Protein AF-A0A923ZJ71-F1 (afdb_monomer_lite)

Secondary structure (DSSP, 8-state):
-B-TTS-B-EEEEEE-TT--EEEEEE-HHHHHHS---SSSEEEEEEEEEEETTEEEEEEEEEEEEE----TTTT-

pLDDT: mean 89.75, std 10.5, range [55.34, 97.94]

Sequence (75 aa):
MTTVRNERMSFGTFLDVNLDWIDTVHFPESLRNYPLKGRGFYKVTGKVVSDFGVYNIEVHKMYKAGYKERKYANL

Radius of gyration: 14.3 Å; chains: 1; bounding box: 38×32×34 Å

Structure (mmCIF, N/CA/C/O backbone):
data_AF-A0A923ZJ71-F1
#
_entry.id   AF-A0A923ZJ71-F1
#
loop_
_atom_site.group_PDB
_atom_site.id
_atom_site.type_symbol
_atom_site.label_atom_id
_atom_site.label_alt_id
_atom_site.label_comp_id
_atom_site.label_asym_id
_atom_site.label_entity_id
_atom_site.label_seq_id
_atom_site.pdbx_PDB_ins_code
_atom_site.Cartn_x
_atom_site.Cartn_y
_atom_site.Cartn_z
_atom_site.occupancy
_atom_site.B_iso_or_equiv
_atom_site.auth_seq_id
_atom_site.auth_comp_id
_atom_site.auth_asym_id
_atom_site.auth_atom_id
_atom_site.pdbx_PDB_model_num
ATOM 1 N N . MET A 1 1 ? 0.949 2.266 12.874 1.00 86.50 1 MET A N 1
ATOM 2 C CA . MET A 1 1 ? 0.146 3.222 13.667 1.00 86.50 1 MET A CA 1
ATOM 3 C C . MET A 1 1 ? -1.127 2.524 14.136 1.00 86.50 1 MET A C 1
ATOM 5 O O . MET A 1 1 ? -1.344 1.374 13.748 1.00 86.50 1 MET A O 1
ATOM 9 N N . THR A 1 2 ? -1.965 3.193 14.918 1.00 93.50 2 THR A N 1
ATOM 10 C CA . THR A 1 2 ? -3.285 2.684 15.301 1.00 93.50 2 THR A CA 1
ATOM 11 C C . THR A 1 2 ? -4.387 3.674 14.941 1.00 93.50 2 THR A C 1
ATOM 13 O O . THR A 1 2 ? -4.146 4.874 14.841 1.00 93.50 2 THR A O 1
ATOM 16 N N . THR A 1 3 ? -5.591 3.158 14.704 1.00 92.25 3 THR A N 1
ATOM 17 C CA . THR A 1 3 ? -6.806 3.966 14.565 1.00 92.25 3 THR A CA 1
ATOM 18 C C . THR A 1 3 ? -7.239 4.520 15.925 1.00 92.25 3 THR A C 1
ATOM 20 O O . THR A 1 3 ? -6.755 4.083 16.971 1.00 92.25 3 THR A O 1
ATOM 23 N N . VAL A 1 4 ? -8.242 5.404 15.936 1.00 93.69 4 VAL A N 1
ATOM 24 C CA . VAL A 1 4 ? -8.900 5.877 17.173 1.00 93.69 4 VAL A CA 1
ATOM 25 C C . VAL A 1 4 ? -9.501 4.742 18.015 1.00 93.69 4 VAL A C 1
ATOM 27 O O . VAL A 1 4 ? -9.709 4.904 19.211 1.00 93.69 4 VAL A O 1
ATOM 30 N N . ARG A 1 5 ? -9.749 3.574 17.405 1.00 94.69 5 ARG A N 1
ATOM 31 C CA . ARG A 1 5 ? -10.216 2.348 18.075 1.00 94.69 5 ARG A CA 1
ATOM 32 C C . ARG A 1 5 ? -9.070 1.437 18.532 1.00 94.69 5 ARG A C 1
ATOM 34 O O . ARG A 1 5 ? -9.301 0.285 18.877 1.00 94.69 5 ARG A O 1
ATOM 41 N N . ASN A 1 6 ? -7.837 1.940 18.517 1.00 94.44 6 ASN A N 1
ATOM 42 C CA . ASN A 1 6 ? -6.615 1.222 18.869 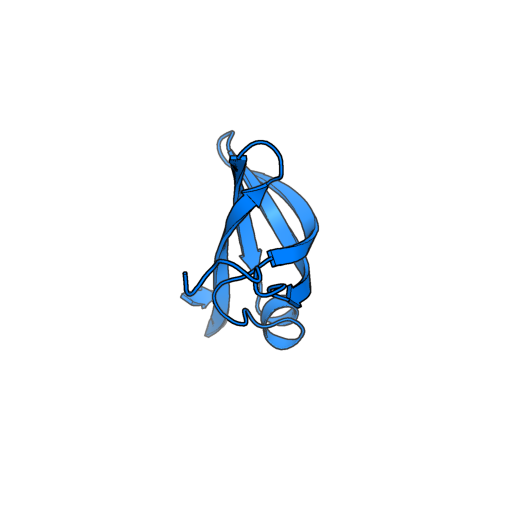1.00 94.44 6 ASN A CA 1
ATOM 43 C C . ASN A 1 6 ? -6.318 -0.016 17.996 1.00 94.44 6 ASN A C 1
ATOM 45 O O . ASN A 1 6 ? -5.638 -0.952 18.417 1.00 94.44 6 ASN A O 1
ATOM 49 N N . GLU A 1 7 ? -6.802 -0.031 16.753 1.00 96.88 7 GLU A N 1
ATOM 50 C CA . GLU A 1 7 ? -6.541 -1.123 15.817 1.00 96.88 7 GLU A CA 1
ATOM 51 C C . GLU A 1 7 ? -5.365 -0.785 14.901 1.00 96.88 7 GLU A C 1
ATOM 53 O O . GLU A 1 7 ? -5.242 0.344 14.429 1.00 96.88 7 GLU A O 1
ATOM 58 N N . ARG A 1 8 ? -4.501 -1.762 14.606 1.00 96.50 8 ARG A N 1
ATOM 59 C CA . ARG A 1 8 ? -3.338 -1.541 13.735 1.00 96.50 8 ARG A CA 1
ATOM 60 C C . ARG A 1 8 ? -3.763 -1.138 12.326 1.00 96.50 8 ARG A C 1
ATOM 62 O O . ARG A 1 8 ? -4.542 -1.838 11.694 1.00 96.50 8 ARG A O 1
ATOM 69 N N . MET A 1 9 ? -3.147 -0.080 11.815 1.00 96.88 9 MET A N 1
ATOM 70 C CA . MET A 1 9 ? -3.207 0.310 10.408 1.00 96.88 9 MET A CA 1
ATOM 71 C C . MET A 1 9 ? -1.799 0.676 9.910 1.00 96.88 9 MET A C 1
ATOM 73 O O . MET A 1 9 ? -0.866 0.874 10.708 1.00 96.88 9 MET A O 1
ATOM 77 N N . SER A 1 10 ? -1.628 0.744 8.592 1.00 95.56 10 SER A N 1
ATOM 78 C CA . SER A 1 10 ? -0.340 1.038 7.957 1.00 95.56 10 SER A CA 1
ATOM 79 C C . SER A 1 10 ? -0.494 1.998 6.781 1.00 95.56 10 SER A C 1
ATOM 81 O O . SER A 1 10 ? -1.537 2.009 6.133 1.00 95.56 10 SER A O 1
ATOM 83 N N . PHE A 1 11 ? 0.550 2.779 6.520 1.00 94.56 11 PHE A N 1
ATOM 84 C CA . PHE A 1 11 ? 0.705 3.551 5.292 1.00 94.56 11 PHE A CA 1
ATOM 85 C C . PHE A 1 11 ? 1.797 2.891 4.459 1.00 94.56 11 PHE A C 1
ATOM 87 O O . PHE A 1 11 ? 2.794 2.415 5.011 1.00 94.56 11 PHE A O 1
ATOM 94 N N . GLY A 1 12 ? 1.603 2.854 3.149 1.00 93.31 12 GLY A N 1
ATOM 95 C CA . GLY A 1 12 ? 2.601 2.373 2.205 1.00 93.31 12 GLY A CA 1
ATOM 96 C C . GLY A 1 12 ? 2.790 3.374 1.080 1.00 93.31 12 GLY A C 1
ATOM 97 O O . GLY A 1 12 ? 1.810 3.918 0.582 1.00 93.31 12 GLY A O 1
ATOM 98 N N . THR A 1 13 ? 4.036 3.555 0.662 1.00 93.75 13 THR A N 1
ATOM 99 C CA . THR A 1 13 ? 4.405 4.400 -0.474 1.00 93.75 13 THR A CA 1
ATOM 100 C C . THR A 1 13 ? 5.039 3.508 -1.532 1.00 93.75 13 THR A C 1
ATOM 102 O O . THR A 1 13 ? 6.008 2.791 -1.260 1.00 93.75 13 THR A O 1
ATOM 105 N N . PHE A 1 14 ? 4.454 3.510 -2.724 1.00 93.38 14 PHE A N 1
ATOM 106 C CA . PHE A 1 14 ? 4.827 2.656 -3.845 1.00 93.38 14 PHE A CA 1
ATOM 107 C C . PHE A 1 14 ? 5.185 3.499 -5.065 1.00 93.38 14 PHE A C 1
ATOM 109 O O . PHE A 1 14 ? 4.792 4.656 -5.169 1.00 93.38 14 PHE A O 1
ATOM 116 N N . LEU A 1 15 ? 5.918 2.884 -5.989 1.00 93.94 15 LEU A N 1
ATOM 117 C CA . LEU A 1 15 ? 6.130 3.407 -7.332 1.00 93.94 15 LEU A CA 1
ATOM 118 C C . LEU A 1 15 ? 5.322 2.569 -8.313 1.00 93.94 15 LEU A C 1
ATOM 120 O O . LEU A 1 15 ? 5.288 1.336 -8.199 1.00 93.94 15 LEU A O 1
ATOM 124 N N . ASP A 1 16 ? 4.687 3.238 -9.264 1.00 90.94 16 ASP A N 1
ATOM 125 C CA . ASP A 1 16 ? 4.009 2.582 -10.371 1.00 90.94 16 ASP A CA 1
ATOM 126 C C . ASP A 1 16 ? 4.965 2.303 -11.550 1.00 90.94 16 ASP A C 1
ATOM 128 O O . ASP A 1 16 ? 6.191 2.396 -11.437 1.00 90.94 16 ASP A O 1
ATOM 132 N N . VAL A 1 17 ? 4.403 1.907 -12.694 1.00 89.56 17 VAL A N 1
ATOM 133 C CA . VAL A 1 17 ? 5.175 1.613 -13.912 1.00 89.56 17 VAL A CA 1
ATOM 134 C C . VAL A 1 17 ? 5.792 2.854 -14.563 1.00 89.56 17 VAL A C 1
ATOM 136 O O . VAL A 1 17 ? 6.753 2.711 -15.317 1.00 89.56 17 VAL A O 1
ATOM 139 N N . ASN A 1 18 ? 5.266 4.043 -14.269 1.00 94.38 18 ASN A N 1
ATOM 140 C CA . ASN A 1 18 ? 5.756 5.331 -14.751 1.00 94.38 18 ASN A CA 1
ATOM 141 C C . ASN A 1 18 ? 6.721 5.997 -13.759 1.00 94.38 18 ASN A C 1
ATOM 143 O O . ASN A 1 18 ? 7.256 7.059 -14.062 1.00 94.38 18 ASN A O 1
ATOM 147 N N . LEU A 1 19 ? 6.999 5.345 -12.621 1.00 91.94 19 LEU A N 1
ATOM 148 C CA . LEU A 1 19 ? 7.771 5.886 -11.497 1.00 91.94 19 LEU A CA 1
ATOM 149 C C . LEU A 1 19 ? 7.064 7.039 -10.774 1.00 91.94 19 LEU A C 1
ATOM 151 O O . LEU A 1 19 ? 7.714 7.812 -10.068 1.00 91.94 19 LEU A O 1
ATOM 155 N N . ASP A 1 20 ? 5.740 7.110 -10.893 1.00 92.12 20 ASP A N 1
ATOM 156 C CA . ASP A 1 20 ? 4.929 8.023 -10.107 1.00 92.12 20 ASP A CA 1
ATOM 157 C C . ASP A 1 20 ? 4.700 7.444 -8.708 1.00 92.12 20 ASP A C 1
AT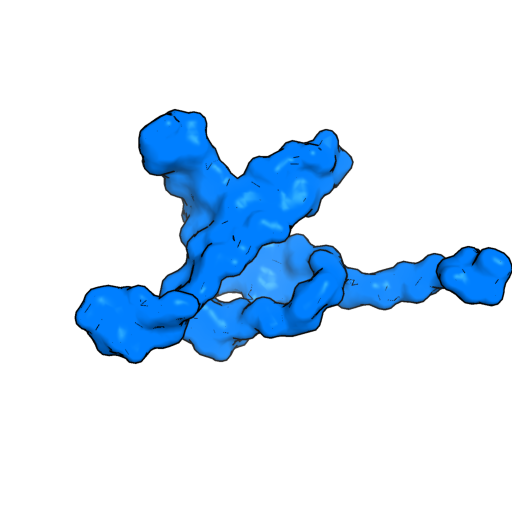OM 159 O O . ASP A 1 20 ? 4.510 6.234 -8.515 1.00 92.12 20 ASP A O 1
ATOM 163 N N . TRP A 1 21 ? 4.733 8.325 -7.710 1.00 91.88 21 TRP A N 1
ATOM 164 C CA . TRP A 1 21 ? 4.481 7.955 -6.324 1.00 91.88 21 TRP A CA 1
ATOM 165 C C . TRP A 1 21 ? 2.995 7.696 -6.097 1.00 91.88 21 TRP A C 1
ATOM 167 O O . TRP A 1 21 ? 2.144 8.513 -6.442 1.00 91.88 21 TRP A O 1
ATOM 177 N N . ILE A 1 22 ? 2.696 6.566 -5.461 1.00 93.06 22 ILE A N 1
ATOM 178 C CA . ILE A 1 22 ? 1.349 6.201 -5.036 1.00 93.06 22 ILE A CA 1
ATOM 179 C C . ILE A 1 22 ? 1.369 5.899 -3.546 1.00 93.06 22 ILE A C 1
ATOM 181 O O . ILE A 1 22 ? 1.999 4.935 -3.098 1.00 93.06 22 ILE A O 1
ATOM 185 N N . ASP A 1 23 ? 0.606 6.683 -2.794 1.00 94.69 23 ASP A N 1
ATOM 186 C CA . ASP A 1 23 ? 0.370 6.428 -1.383 1.00 94.69 23 ASP A CA 1
ATOM 187 C C . ASP A 1 23 ? -0.841 5.521 -1.171 1.00 94.69 23 ASP A C 1
ATOM 189 O O . ASP A 1 23 ? -1.832 5.523 -1.907 1.00 94.69 23 ASP A O 1
ATOM 193 N N . THR A 1 24 ? -0.753 4.702 -0.132 1.00 95.94 24 THR A N 1
ATOM 194 C CA . THR A 1 24 ? -1.742 3.681 0.195 1.00 95.94 24 THR A CA 1
ATOM 195 C C . THR A 1 24 ? -2.027 3.672 1.688 1.00 95.94 24 THR A C 1
ATOM 197 O O . THR A 1 24 ? -1.130 3.839 2.519 1.00 95.94 24 THR A O 1
ATOM 200 N N . VAL A 1 25 ? -3.290 3.440 2.033 1.00 96.00 25 VAL A N 1
ATOM 201 C CA . VAL A 1 25 ? -3.762 3.320 3.412 1.00 96.00 25 VAL A CA 1
ATOM 202 C C . VAL A 1 25 ? -4.303 1.912 3.619 1.00 96.00 25 VAL A C 1
ATOM 204 O O . VAL A 1 25 ? -5.211 1.462 2.919 1.00 96.00 25 VAL A O 1
ATOM 207 N N . HIS A 1 26 ? -3.753 1.209 4.604 1.00 96.94 26 HIS A N 1
ATOM 208 C CA . HIS A 1 26 ? -4.158 -0.137 4.992 1.00 96.94 26 HIS A CA 1
ATOM 209 C C . HIS A 1 26 ? -4.901 -0.086 6.323 1.00 96.94 26 HIS A C 1
ATOM 211 O O . HIS A 1 26 ? -4.285 -0.162 7.392 1.00 96.94 26 HIS A O 1
ATOM 217 N N . PHE A 1 27 ? -6.227 0.031 6.258 1.00 96.81 27 PHE A N 1
ATOM 218 C CA . PHE A 1 27 ? -7.094 -0.051 7.432 1.00 96.81 27 PHE A CA 1
ATOM 219 C C . PHE A 1 27 ? -7.045 -1.438 8.089 1.00 96.81 27 PHE A C 1
ATOM 221 O O . PHE A 1 27 ? -6.654 -2.407 7.435 1.00 96.81 27 PHE A O 1
ATOM 228 N N . PRO A 1 28 ? -7.452 -1.565 9.366 1.00 97.38 28 PRO A N 1
ATOM 229 C CA . PRO A 1 28 ? -7.222 -2.775 10.148 1.00 97.38 28 PRO A CA 1
ATOM 230 C C . PRO A 1 28 ? -7.697 -4.075 9.506 1.00 97.38 28 PRO A C 1
ATOM 232 O O . PRO A 1 28 ? -6.967 -5.061 9.521 1.00 97.38 28 PRO A O 1
ATOM 235 N N . GLU A 1 29 ? -8.887 -4.091 8.909 1.00 96.50 29 GLU A N 1
ATOM 236 C CA . GLU A 1 29 ? -9.411 -5.286 8.246 1.00 96.50 29 GLU A CA 1
ATOM 237 C C . GLU A 1 29 ? -8.548 -5.701 7.048 1.00 96.50 29 GLU A C 1
ATOM 239 O O . GLU A 1 29 ? -8.099 -6.845 6.963 1.00 96.50 29 GLU A O 1
ATOM 244 N N . SER A 1 30 ? -8.244 -4.748 6.167 1.00 97.06 30 SER A N 1
ATOM 245 C CA . SER A 1 30 ? -7.371 -4.960 5.012 1.00 97.06 30 SER A CA 1
ATOM 246 C C . SER A 1 30 ? -5.970 -5.394 5.435 1.00 97.06 30 SER A C 1
ATOM 248 O O . SER A 1 30 ? -5.447 -6.377 4.920 1.00 97.06 30 SER A O 1
ATOM 250 N N . LEU A 1 31 ? -5.385 -4.728 6.434 1.00 96.50 31 LEU A N 1
ATOM 251 C CA . LEU A 1 31 ? -4.044 -5.032 6.925 1.00 96.50 31 LEU A CA 1
ATOM 252 C C . LEU A 1 31 ? -3.957 -6.417 7.579 1.00 96.50 31 LEU A C 1
ATOM 254 O O . LEU A 1 31 ? -2.944 -7.095 7.422 1.00 96.50 31 LEU A O 1
ATOM 258 N N . ARG A 1 32 ? -5.000 -6.845 8.304 1.00 96.12 32 ARG A N 1
ATOM 259 C CA . ARG A 1 32 ? -5.070 -8.191 8.897 1.00 96.12 32 ARG A CA 1
ATOM 260 C C . ARG A 1 32 ? -5.113 -9.276 7.824 1.00 96.12 32 ARG A C 1
ATOM 262 O O . ARG A 1 32 ? -4.397 -10.265 7.942 1.00 96.12 32 ARG A O 1
ATOM 269 N N . ASN A 1 33 ? -5.921 -9.078 6.784 1.00 96.88 33 ASN A N 1
ATOM 270 C CA . ASN A 1 33 ? -6.089 -10.055 5.706 1.00 96.88 33 ASN A CA 1
ATOM 271 C C . ASN A 1 33 ? -4.914 -10.049 4.711 1.00 96.88 33 ASN A C 1
ATOM 273 O O . ASN A 1 33 ? -4.544 -11.088 4.165 1.00 96.88 33 ASN A O 1
ATOM 277 N N . TYR A 1 34 ? -4.306 -8.882 4.492 1.00 96.12 34 TYR A N 1
ATOM 278 C CA . TYR A 1 34 ? -3.267 -8.643 3.493 1.00 96.12 34 TYR A CA 1
ATOM 279 C C . TYR A 1 34 ? -2.100 -7.839 4.090 1.00 96.12 34 TYR A C 1
ATOM 281 O O . TYR A 1 34 ? -1.878 -6.683 3.718 1.00 96.12 34 TYR A O 1
ATOM 289 N N . PRO A 1 35 ? -1.329 -8.426 5.023 1.00 93.56 35 PRO A N 1
ATOM 290 C CA . PRO A 1 35 ? -0.225 -7.725 5.664 1.00 93.56 35 PRO A CA 1
ATOM 291 C C . PRO A 1 35 ? 0.891 -7.388 4.668 1.00 93.56 35 PRO A C 1
ATOM 293 O O . PRO A 1 35 ? 1.174 -8.148 3.736 1.00 93.56 35 PRO A O 1
ATOM 296 N N . LEU A 1 36 ? 1.576 -6.266 4.898 1.00 90.25 36 LEU A N 1
ATOM 297 C CA . LEU A 1 36 ? 2.789 -5.892 4.165 1.00 90.25 36 LEU A CA 1
ATOM 298 C C . LEU A 1 36 ? 3.904 -6.918 4.430 1.00 90.25 36 LEU A C 1
ATOM 300 O O . LEU A 1 36 ? 4.221 -7.224 5.578 1.00 90.25 36 LEU A O 1
ATOM 304 N N . LYS A 1 37 ? 4.532 -7.434 3.366 1.00 90.88 37 LYS A N 1
ATOM 305 C CA . LYS A 1 37 ? 5.564 -8.493 3.417 1.00 90.88 37 LYS A CA 1
ATOM 306 C C . LYS A 1 37 ? 6.953 -7.973 3.006 1.00 90.88 37 LYS A C 1
ATOM 308 O O . LYS A 1 37 ? 7.703 -8.657 2.298 1.00 90.88 37 LYS A O 1
ATOM 313 N N . GLY A 1 38 ? 7.276 -6.738 3.397 1.00 87.38 38 GLY A N 1
ATOM 314 C CA . GLY A 1 38 ? 8.548 -6.065 3.100 1.00 87.38 38 GLY A CA 1
ATOM 315 C C . GLY A 1 38 ? 8.700 -5.611 1.643 1.00 87.38 38 GLY A C 1
ATOM 316 O O . GLY A 1 38 ? 7.717 -5.464 0.921 1.00 87.38 38 GLY A O 1
ATOM 317 N N . ARG A 1 39 ? 9.940 -5.398 1.190 1.00 86.25 39 ARG A N 1
ATOM 318 C CA . ARG A 1 39 ? 10.236 -4.906 -0.170 1.00 86.25 39 ARG A CA 1
ATOM 319 C C . ARG A 1 39 ? 9.793 -5.900 -1.252 1.00 86.25 39 ARG A C 1
ATOM 321 O O . ARG A 1 39 ? 9.879 -7.120 -1.065 1.00 86.25 39 ARG A O 1
ATOM 328 N N . GLY A 1 40 ? 9.337 -5.378 -2.386 1.00 89.25 40 GLY A N 1
ATOM 329 C CA . GLY A 1 40 ? 8.978 -6.156 -3.571 1.00 89.25 40 GLY A CA 1
ATOM 330 C C . GLY A 1 40 ? 7.846 -5.519 -4.368 1.00 89.25 40 GLY A C 1
ATOM 331 O O . GLY A 1 40 ? 7.388 -4.429 -4.042 1.00 89.25 40 GLY A O 1
ATOM 332 N N . PHE A 1 41 ? 7.388 -6.231 -5.394 1.00 91.00 41 PHE A N 1
ATOM 333 C CA . PHE A 1 41 ? 6.258 -5.810 -6.212 1.00 91.00 41 PHE A CA 1
ATOM 334 C C . PHE A 1 41 ? 4.947 -6.306 -5.616 1.00 91.00 41 PHE A C 1
ATOM 336 O O . PHE A 1 41 ? 4.841 -7.459 -5.179 1.00 91.00 41 PHE A O 1
ATOM 343 N N . TYR A 1 42 ? 3.947 -5.435 -5.625 1.00 93.69 42 TYR A N 1
ATOM 344 C 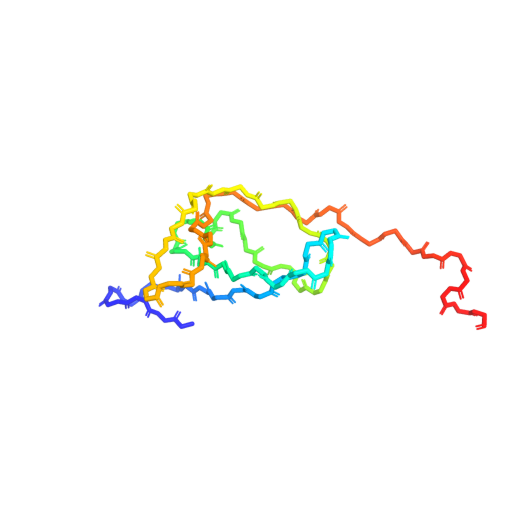CA . TYR A 1 42 ? 2.632 -5.708 -5.072 1.00 93.69 42 TYR A CA 1
ATOM 345 C C . TYR A 1 42 ? 1.556 -5.416 -6.102 1.00 93.69 42 TYR A C 1
ATOM 347 O O . TYR A 1 42 ? 1.602 -4.417 -6.812 1.00 93.69 42 TYR A O 1
ATOM 355 N N . LYS A 1 43 ? 0.557 -6.292 -6.146 1.00 94.94 43 LYS A N 1
ATOM 356 C CA . LYS A 1 43 ? -0.719 -6.016 -6.787 1.00 94.94 43 LYS A CA 1
ATOM 357 C C . LYS A 1 43 ? -1.647 -5.448 -5.724 1.00 94.94 43 LYS A C 1
ATOM 359 O O . LYS A 1 43 ? -2.029 -6.171 -4.803 1.00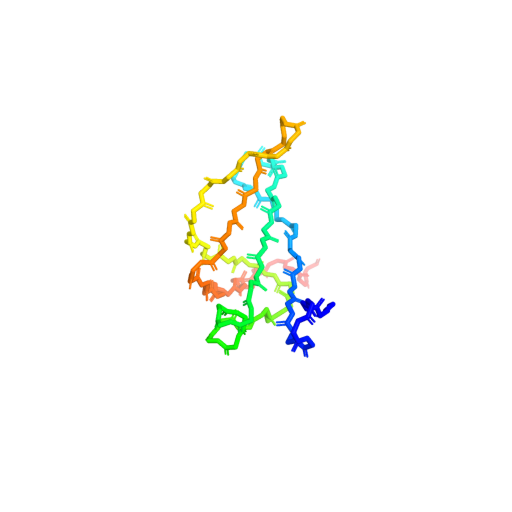 94.94 43 LYS A O 1
ATOM 364 N N . VAL A 1 44 ? -1.974 -4.168 -5.852 1.00 95.69 44 VAL A N 1
ATOM 365 C CA . VAL A 1 44 ? -2.851 -3.435 -4.933 1.00 95.69 44 VAL A CA 1
ATOM 366 C C . VAL A 1 44 ? -4.214 -3.248 -5.596 1.00 95.69 44 VAL A C 1
ATOM 368 O O . VAL A 1 44 ? -4.313 -2.991 -6.793 1.00 95.69 44 VAL A O 1
ATOM 371 N N . THR A 1 45 ? -5.289 -3.429 -4.837 1.00 97.00 45 THR A N 1
ATOM 372 C CA . THR A 1 45 ? -6.659 -3.157 -5.280 1.00 97.00 45 THR A CA 1
ATOM 373 C C . THR A 1 45 ? -7.394 -2.452 -4.158 1.00 97.00 45 THR A C 1
ATOM 375 O O . THR A 1 45 ? -7.386 -2.911 -3.014 1.00 97.00 45 THR A O 1
ATOM 378 N N . GLY A 1 46 ? -8.035 -1.337 -4.478 1.00 97.12 46 GLY A N 1
ATOM 379 C CA . GLY A 1 46 ? -8.647 -0.477 -3.482 1.00 97.12 46 GLY A CA 1
ATOM 380 C C . GLY A 1 46 ? -9.432 0.659 -4.112 1.00 97.12 46 GLY A C 1
ATOM 381 O O . GLY A 1 46 ? -9.539 0.747 -5.337 1.00 97.12 46 GLY A O 1
ATOM 382 N N . LYS A 1 47 ? -9.983 1.512 -3.257 1.00 97.31 47 LYS A N 1
ATOM 383 C CA . LYS A 1 47 ? -10.678 2.731 -3.661 1.00 97.31 47 LYS A CA 1
ATOM 384 C C . LYS A 1 47 ? -9.662 3.862 -3.804 1.00 97.31 47 LYS A C 1
ATOM 386 O O . LYS A 1 47 ? -8.886 4.100 -2.884 1.00 97.31 47 LYS A O 1
ATOM 391 N N . VAL A 1 48 ? -9.682 4.559 -4.938 1.00 96.06 48 VAL A N 1
ATOM 392 C CA . VAL A 1 48 ? -8.928 5.809 -5.098 1.00 96.06 48 VAL A CA 1
ATOM 393 C C . VAL A 1 48 ? -9.679 6.910 -4.361 1.00 96.06 48 VAL A C 1
ATOM 395 O O . VAL A 1 48 ? -10.881 7.093 -4.567 1.00 96.06 48 VAL A O 1
ATOM 398 N N . VAL A 1 49 ? -8.977 7.619 -3.491 1.00 95.06 49 VAL A N 1
ATOM 399 C CA . VAL A 1 49 ? -9.488 8.777 -2.762 1.00 95.06 49 VAL A CA 1
ATOM 400 C C . VAL A 1 49 ? -8.547 9.954 -2.979 1.00 95.06 49 VAL A C 1
ATOM 402 O O . VAL A 1 49 ? -7.370 9.771 -3.286 1.00 95.06 49 VAL A O 1
ATOM 405 N N . SER A 1 50 ? -9.090 11.159 -2.872 1.00 92.19 50 SER A N 1
ATOM 406 C CA . SER A 1 50 ? -8.332 12.400 -2.979 1.00 92.19 50 SER A CA 1
ATOM 407 C C . SER A 1 50 ? -8.499 13.192 -1.695 1.00 92.19 50 SER A C 1
ATOM 409 O O . SER A 1 50 ? -9.635 13.504 -1.330 1.00 92.19 50 SER A O 1
ATOM 411 N N . ASP A 1 51 ? -7.394 13.553 -1.058 1.00 86.44 51 ASP A N 1
ATOM 412 C CA . ASP A 1 51 ? -7.393 14.417 0.116 1.00 86.44 51 ASP A CA 1
ATOM 413 C C . ASP A 1 51 ? -6.384 15.550 -0.089 1.00 86.44 51 ASP A C 1
ATOM 415 O O . ASP A 1 51 ? -5.260 15.322 -0.535 1.00 86.44 51 ASP A O 1
ATOM 419 N N . PHE A 1 52 ? -6.816 16.793 0.129 1.00 85.75 52 PHE A N 1
ATOM 420 C CA . PHE A 1 52 ? -6.028 18.010 -0.131 1.00 85.75 52 PHE A CA 1
ATOM 421 C C . PHE A 1 52 ? -5.318 18.063 -1.506 1.00 85.75 52 PHE A C 1
ATOM 423 O O . PHE A 1 52 ? -4.243 18.643 -1.638 1.00 85.75 52 PHE A O 1
ATOM 430 N N . GLY A 1 53 ? -5.917 17.476 -2.549 1.00 83.31 53 GLY A N 1
ATOM 431 C CA . GLY A 1 53 ? -5.351 17.455 -3.907 1.00 83.31 53 GLY A CA 1
ATOM 432 C C . GLY A 1 53 ? -4.300 16.367 -4.155 1.00 83.31 53 GLY A C 1
ATOM 433 O O . GLY A 1 53 ? -3.718 16.329 -5.237 1.00 83.31 53 GLY A O 1
ATOM 434 N N . VAL A 1 54 ? -4.083 15.468 -3.193 1.00 85.06 54 VAL A N 1
ATOM 435 C CA . VAL A 1 54 ? -3.216 14.291 -3.326 1.00 85.06 54 VAL A CA 1
ATOM 436 C C . VAL A 1 54 ? -4.083 13.044 -3.464 1.00 85.06 54 VAL A C 1
ATOM 438 O O . VAL A 1 54 ? -5.064 12.881 -2.740 1.00 85.06 54 VAL A O 1
ATOM 441 N N . TYR A 1 55 ? -3.733 12.163 -4.402 1.00 90.56 55 TYR A N 1
ATOM 442 C CA . TYR A 1 55 ? -4.423 10.888 -4.586 1.00 90.56 55 TYR A CA 1
ATOM 443 C C . TYR A 1 55 ? -3.755 9.782 -3.773 1.00 90.56 55 TYR A C 1
ATOM 445 O O . TYR A 1 55 ? -2.538 9.610 -3.821 1.00 90.56 55 TYR A O 1
ATOM 453 N N . ASN A 1 56 ? -4.563 8.978 -3.090 1.00 94.75 56 ASN A N 1
ATOM 454 C CA . ASN A 1 56 ? -4.111 7.778 -2.401 1.00 94.75 56 ASN A CA 1
ATOM 455 C C . ASN A 1 56 ? -5.119 6.635 -2.570 1.00 94.75 56 ASN A C 1
ATOM 457 O O . ASN A 1 56 ? -6.267 6.830 -2.972 1.00 94.75 56 ASN A O 1
ATOM 461 N N . ILE A 1 57 ? -4.682 5.412 -2.274 1.00 96.56 57 ILE A N 1
ATOM 462 C CA . ILE A 1 57 ? -5.518 4.214 -2.389 1.00 96.56 57 ILE A CA 1
ATOM 463 C C . ILE A 1 57 ? -5.862 3.686 -0.997 1.00 96.56 57 ILE A C 1
ATOM 465 O O . ILE A 1 57 ? -4.983 3.267 -0.244 1.00 96.56 57 ILE A O 1
ATOM 469 N N . GLU A 1 58 ? -7.149 3.627 -0.671 1.00 97.19 58 GLU A N 1
ATOM 470 C CA . GLU A 1 58 ? -7.647 2.832 0.452 1.00 97.19 58 GLU A CA 1
ATOM 471 C C . GLU A 1 58 ? -7.663 1.360 0.039 1.00 97.19 58 GLU A C 1
ATOM 473 O O . GLU A 1 58 ? -8.468 0.924 -0.788 1.00 97.19 58 GLU A O 1
ATOM 478 N N . VAL A 1 59 ? -6.724 0.581 0.569 1.00 97.75 59 VAL A N 1
ATOM 479 C CA . VAL A 1 59 ? -6.476 -0.782 0.096 1.00 97.75 59 VAL A CA 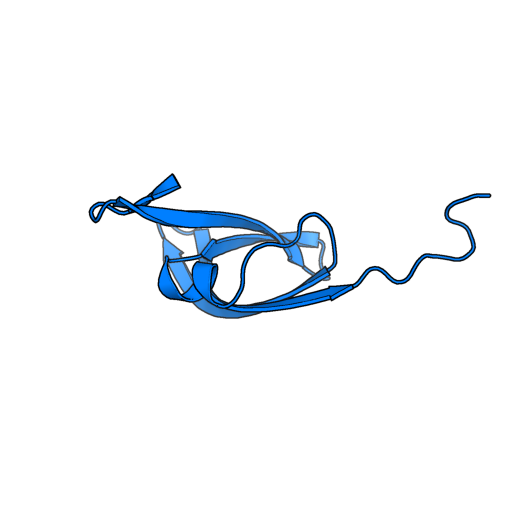1
ATOM 480 C C . VAL A 1 59 ? -7.559 -1.725 0.601 1.00 97.75 59 VAL A C 1
ATOM 482 O O . VAL A 1 59 ? -7.747 -1.863 1.806 1.00 97.75 59 VAL A O 1
ATOM 485 N N . HIS A 1 60 ? -8.205 -2.457 -0.307 1.00 97.94 60 HIS A N 1
ATOM 486 C CA . HIS A 1 60 ? -9.124 -3.552 0.027 1.00 97.94 60 HIS A CA 1
ATOM 487 C C . HIS A 1 60 ? -8.434 -4.918 -0.050 1.00 97.94 60 HIS A C 1
ATOM 489 O O . HIS A 1 60 ? -8.692 -5.793 0.773 1.00 97.94 60 HIS A O 1
ATOM 495 N N . LYS A 1 61 ? -7.568 -5.114 -1.054 1.00 97.19 61 LYS A N 1
ATOM 496 C CA . LYS A 1 61 ? -6.802 -6.350 -1.267 1.00 97.19 61 LYS A CA 1
ATOM 497 C C . LYS A 1 61 ? -5.385 -6.030 -1.713 1.00 97.19 61 LYS A C 1
ATOM 499 O O . LYS A 1 61 ? -5.172 -5.121 -2.515 1.00 97.19 61 LYS A O 1
ATOM 504 N N . MET A 1 62 ? -4.424 -6.819 -1.243 1.00 95.75 62 MET A N 1
ATOM 505 C CA . MET A 1 62 ? -3.032 -6.687 -1.656 1.00 95.75 62 MET A CA 1
ATOM 506 C C . MET A 1 62 ? -2.326 -8.040 -1.699 1.00 95.75 62 MET A C 1
ATOM 508 O O . MET A 1 62 ? -2.406 -8.834 -0.764 1.00 95.75 62 MET A O 1
ATOM 512 N N . TYR A 1 63 ? -1.573 -8.277 -2.771 1.00 94.94 63 TYR A N 1
ATOM 513 C CA . TYR A 1 63 ? -0.797 -9.500 -2.951 1.00 94.94 63 TYR A CA 1
ATOM 514 C C . TYR A 1 63 ? 0.627 -9.166 -3.373 1.00 94.94 63 TYR A C 1
ATOM 516 O O . TYR A 1 63 ? 0.835 -8.423 -4.330 1.00 94.94 63 TYR A O 1
ATOM 524 N N . LYS A 1 64 ? 1.620 -9.739 -2.687 1.00 92.12 64 LYS A N 1
ATOM 525 C CA . LYS A 1 64 ? 3.014 -9.664 -3.133 1.00 92.12 64 LYS A CA 1
ATOM 526 C C . LYS A 1 64 ? 3.167 -10.548 -4.371 1.00 92.12 64 LYS A C 1
ATOM 528 O O . LYS A 1 64 ? 2.977 -11.756 -4.272 1.00 92.12 64 LYS A O 1
ATOM 533 N N . ALA A 1 65 ? 3.516 -9.954 -5.509 1.00 87.81 65 ALA A N 1
ATOM 534 C CA . ALA A 1 65 ? 3.766 -10.684 -6.753 1.00 87.81 65 ALA A CA 1
ATOM 535 C C . ALA A 1 65 ? 5.091 -11.475 -6.709 1.00 87.81 65 ALA A C 1
ATOM 537 O O . ALA A 1 65 ? 5.277 -12.418 -7.469 1.00 87.81 65 ALA A O 1
ATOM 538 N N . GLY A 1 66 ? 5.993 -11.112 -5.789 1.00 78.56 66 GLY A N 1
ATOM 539 C CA . GLY A 1 66 ? 7.317 -11.716 -5.626 1.00 78.56 66 GLY A CA 1
ATOM 540 C C . GLY A 1 66 ? 8.436 -10.851 -6.210 1.00 78.56 66 GLY A C 1
ATOM 541 O O . GLY A 1 66 ? 8.193 -9.773 -6.751 1.00 78.56 66 GLY A O 1
ATOM 542 N N . TYR A 1 67 ? 9.677 -11.311 -6.052 1.00 70.44 67 TYR A N 1
ATOM 543 C CA . TYR A 1 67 ? 10.853 -10.759 -6.723 1.00 70.44 67 TYR A CA 1
ATOM 544 C C . TYR A 1 67 ? 11.394 -11.862 -7.627 1.00 70.44 67 TYR A C 1
ATOM 546 O O . TYR A 1 67 ? 11.791 -12.916 -7.134 1.00 70.44 67 TYR A O 1
ATOM 554 N N . LYS A 1 68 ? 11.363 -11.663 -8.947 1.00 68.75 68 LYS A N 1
ATOM 555 C CA . LYS A 1 68 ? 12.100 -12.555 -9.841 1.00 68.75 68 L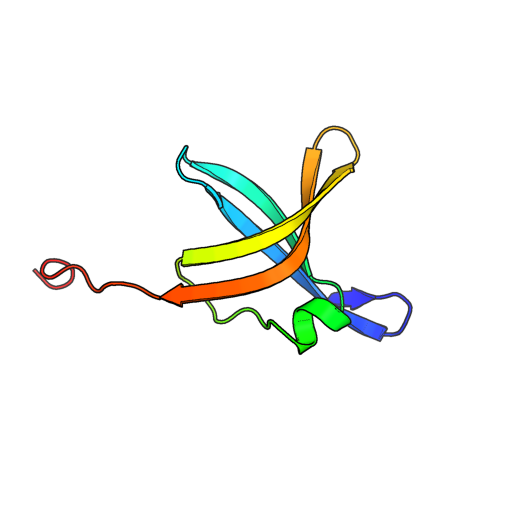YS A CA 1
ATOM 556 C C . LYS A 1 68 ? 13.562 -12.154 -9.729 1.00 68.75 68 LYS A C 1
ATOM 558 O O . LYS A 1 68 ? 13.929 -11.067 -10.172 1.00 68.75 68 LYS A O 1
ATOM 563 N N . GLU A 1 69 ? 14.366 -13.003 -9.103 1.00 62.53 69 GLU A N 1
ATOM 564 C CA . GLU A 1 69 ? 15.801 -12.777 -8.988 1.00 62.53 69 GLU A CA 1
ATOM 565 C C . GLU A 1 69 ? 16.380 -12.612 -10.400 1.00 62.53 69 GLU A C 1
ATOM 567 O O . GLU A 1 69 ? 16.236 -13.485 -11.265 1.00 62.53 69 GLU A O 1
ATOM 572 N N . ARG A 1 70 ? 16.944 -11.435 -10.695 1.00 65.88 70 ARG A N 1
ATOM 573 C CA . ARG A 1 70 ? 17.624 -11.230 -11.974 1.00 65.88 70 ARG A CA 1
ATOM 574 C C . ARG A 1 70 ? 18.908 -12.049 -11.924 1.00 65.88 70 ARG A C 1
ATOM 576 O O . ARG A 1 70 ? 19.693 -11.875 -11.001 1.00 65.88 70 ARG A O 1
ATOM 583 N N . LYS A 1 71 ? 19.145 -12.887 -12.940 1.00 64.12 71 LYS A N 1
ATOM 584 C CA . LYS A 1 71 ? 20.337 -13.757 -13.045 1.00 64.12 71 LYS A CA 1
ATOM 585 C C . LYS A 1 71 ? 21.682 -13.015 -12.915 1.00 64.12 71 LYS A C 1
ATOM 587 O O . LYS A 1 71 ? 22.690 -13.659 -12.676 1.00 64.12 71 LYS A O 1
ATOM 592 N N . TYR A 1 72 ? 21.684 -11.689 -13.052 1.00 64.62 72 TYR A N 1
ATOM 593 C CA . TYR A 1 72 ? 22.863 -10.821 -12.988 1.00 64.62 72 TYR A CA 1
ATOM 594 C C . TYR A 1 72 ? 22.972 -10.007 -11.690 1.00 64.62 72 TYR A C 1
ATOM 596 O O . TYR A 1 72 ? 23.824 -9.138 -11.602 1.00 64.62 72 TYR A O 1
ATOM 604 N N . ALA A 1 73 ? 22.102 -10.220 -10.697 1.00 60.19 73 ALA A N 1
ATOM 605 C CA . ALA A 1 73 ? 22.137 -9.443 -9.452 1.00 60.19 73 ALA A CA 1
ATOM 606 C C . ALA A 1 73 ? 23.370 -9.741 -8.572 1.00 60.19 73 ALA A C 1
ATOM 608 O O . ALA A 1 73 ? 23.639 -8.983 -7.647 1.00 60.19 73 ALA A O 1
ATOM 609 N N . ASN A 1 74 ? 24.102 -10.819 -8.878 1.00 59.69 74 ASN A N 1
ATOM 610 C CA . ASN A 1 74 ? 25.320 -11.251 -8.190 1.00 59.69 74 ASN A CA 1
ATOM 611 C C . ASN A 1 74 ? 26.530 -11.351 -9.149 1.00 59.69 74 ASN A C 1
ATOM 613 O O . ASN A 1 74 ? 27.416 -12.169 -8.903 1.00 59.69 74 ASN A O 1
ATOM 617 N N . LEU A 1 75 ? 26.526 -10.607 -10.266 1.00 55.34 75 LEU A N 1
ATOM 618 C CA . LEU A 1 75 ? 27.708 -10.438 -11.125 1.00 55.34 75 LEU A CA 1
ATOM 619 C C . LEU A 1 75 ? 28.478 -9.175 -10.735 1.00 55.34 75 LEU A C 1
ATOM 621 O O . LEU A 1 75 ? 27.804 -8.149 -10.491 1.00 55.34 75 LEU A O 1
#

Foldseek 3Di:
DADPVRADKDKDWDADPVRDIEIEIGPRVQCVVAPDPDDADKDFDADWDADPNDIYGHTNYMDGPDDDPDPPPPD